Protein AF-A0A5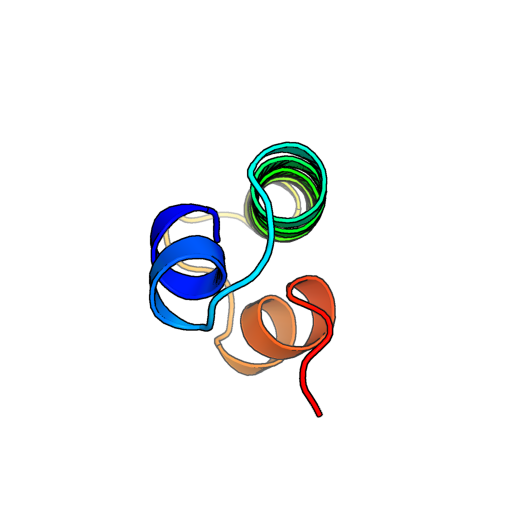R2N987-F1 (afdb_monomer_lite)

Structure (mmCIF, N/CA/C/O backbone):
data_AF-A0A5R2N987-F1
#
_entry.id   AF-A0A5R2N987-F1
#
loop_
_atom_site.group_PDB
_atom_site.id
_atom_site.type_symbol
_atom_site.label_atom_id
_atom_site.label_alt_id
_atom_site.label_comp_id
_atom_site.label_asym_id
_atom_site.label_entity_id
_atom_site.label_seq_id
_atom_site.pdbx_PDB_ins_code
_atom_site.Cartn_x
_atom_site.Cartn_y
_atom_site.Cartn_z
_atom_site.occupancy
_atom_site.B_iso_or_equiv
_atom_site.auth_seq_id
_atom_site.auth_comp_id
_atom_site.auth_asym_id
_atom_site.auth_atom_id
_atom_site.pdbx_PDB_model_num
ATOM 1 N N . GLY A 1 1 ? 2.240 -0.530 -0.415 1.00 88.62 1 GLY A N 1
ATOM 2 C CA . GLY A 1 1 ? 2.023 0.377 -1.561 1.00 88.62 1 GLY A CA 1
ATOM 3 C C . GLY A 1 1 ? 3.236 0.470 -2.474 1.00 88.62 1 GLY A C 1
ATOM 4 O O . GLY A 1 1 ? 3.158 -0.010 -3.594 1.00 88.62 1 GLY A O 1
ATOM 5 N N . TYR A 1 2 ? 4.357 1.036 -2.007 1.00 96.94 2 TYR A N 1
ATOM 6 C CA . TYR A 1 2 ? 5.521 1.330 -2.863 1.00 96.94 2 TYR A CA 1
ATOM 7 C C . TYR A 1 2 ? 6.100 0.095 -3.562 1.00 96.94 2 TYR A C 1
ATOM 9 O O . TYR A 1 2 ? 6.158 0.061 -4.787 1.00 96.94 2 TYR A O 1
ATOM 17 N N . LEU A 1 3 ? 6.459 -0.943 -2.796 1.00 97.50 3 LEU A N 1
ATOM 18 C CA . LEU A 1 3 ? 7.048 -2.166 -3.350 1.00 97.50 3 LEU A CA 1
ATOM 19 C C . LEU A 1 3 ? 6.121 -2.825 -4.380 1.00 97.50 3 LEU A C 1
ATOM 21 O O . LEU A 1 3 ? 6.554 -3.120 -5.485 1.00 97.50 3 LEU A O 1
ATOM 25 N N . ALA A 1 4 ? 4.832 -2.961 -4.057 1.00 96.00 4 ALA A N 1
ATOM 26 C CA . ALA A 1 4 ? 3.830 -3.482 -4.987 1.00 96.00 4 ALA A CA 1
ATOM 27 C C . ALA A 1 4 ? 3.761 -2.667 -6.292 1.00 96.00 4 ALA A C 1
ATOM 29 O O . ALA A 1 4 ? 3.702 -3.242 -7.372 1.00 96.00 4 ALA A O 1
ATOM 30 N N . ALA A 1 5 ? 3.819 -1.334 -6.213 1.00 97.00 5 ALA A N 1
ATOM 31 C CA . ALA A 1 5 ? 3.828 -0.482 -7.398 1.00 97.00 5 ALA A CA 1
ATOM 32 C C . ALA A 1 5 ? 5.122 -0.614 -8.220 1.00 97.00 5 ALA A C 1
ATOM 34 O O . ALA A 1 5 ? 5.060 -0.620 -9.447 1.00 97.00 5 ALA A O 1
ATOM 35 N N . ARG A 1 6 ? 6.280 -0.758 -7.565 1.00 97.50 6 ARG A N 1
ATOM 36 C CA . ARG A 1 6 ? 7.569 -0.980 -8.239 1.00 97.50 6 ARG A CA 1
ATOM 37 C C . ARG A 1 6 ? 7.626 -2.337 -8.932 1.00 97.50 6 ARG A C 1
ATOM 39 O O . ARG A 1 6 ? 8.053 -2.394 -10.079 1.00 97.50 6 ARG A O 1
ATOM 46 N N . LEU A 1 7 ? 7.140 -3.392 -8.277 1.00 97.94 7 LEU A N 1
ATOM 47 C CA . LEU A 1 7 ? 7.011 -4.728 -8.870 1.00 97.94 7 LEU A CA 1
ATOM 48 C C . LEU A 1 7 ? 6.022 -4.745 -10.045 1.00 97.94 7 LEU A C 1
ATOM 50 O O . LEU A 1 7 ? 6.195 -5.518 -10.977 1.00 97.94 7 LEU A O 1
ATOM 54 N N . ALA A 1 8 ? 5.027 -3.853 -10.040 1.00 95.44 8 ALA A N 1
ATOM 55 C CA . ALA A 1 8 ? 4.111 -3.639 -11.160 1.00 95.44 8 ALA A CA 1
ATOM 56 C C . ALA A 1 8 ? 4.673 -2.725 -12.274 1.00 95.44 8 ALA A C 1
ATOM 58 O O . ALA A 1 8 ? 3.941 -2.373 -13.196 1.00 95.44 8 ALA A O 1
ATOM 59 N N . GLY A 1 9 ? 5.941 -2.303 -12.196 1.00 97.19 9 GLY A N 1
ATOM 60 C CA . GLY A 1 9 ? 6.604 -1.506 -13.234 1.00 97.19 9 GLY A CA 1
ATOM 61 C C . GLY A 1 9 ? 6.347 0.005 -13.182 1.00 97.19 9 GLY A C 1
ATOM 62 O O . GLY A 1 9 ? 6.836 0.735 -14.042 1.00 97.19 9 GLY A O 1
ATOM 63 N N . HIS A 1 10 ? 5.630 0.524 -12.179 1.00 97.12 10 HIS A N 1
ATOM 64 C CA . HIS A 1 10 ? 5.446 1.973 -12.039 1.00 97.12 10 HIS A CA 1
ATOM 65 C C . HIS A 1 10 ? 6.761 2.668 -11.697 1.00 97.12 10 HIS A C 1
ATOM 67 O O . HIS A 1 10 ? 7.507 2.173 -10.853 1.00 97.12 10 HIS A O 1
ATOM 73 N N . ASN A 1 11 ? 7.020 3.839 -12.289 1.00 98.25 11 ASN A N 1
ATOM 74 C CA . ASN A 1 11 ? 8.188 4.663 -11.964 1.00 98.25 11 ASN A CA 1
ATOM 75 C C . ASN A 1 11 ? 8.217 5.071 -10.465 1.00 98.25 11 ASN A C 1
ATOM 77 O O . ASN A 1 11 ? 7.202 4.943 -9.770 1.00 98.25 11 ASN A O 1
ATOM 81 N N . PRO A 1 12 ? 9.365 5.533 -9.934 1.00 98.25 12 PRO A N 1
ATOM 82 C CA . PRO A 1 12 ? 9.499 5.860 -8.513 1.00 98.25 12 PRO A CA 1
ATOM 83 C C . PRO A 1 12 ? 8.487 6.894 -8.003 1.00 98.25 12 PRO A C 1
ATOM 85 O O . PRO A 1 12 ? 7.910 6.690 -6.934 1.00 98.25 12 PRO A O 1
ATOM 88 N N . GLN A 1 13 ? 8.221 7.962 -8.766 1.00 98.38 13 GLN A N 1
ATOM 89 C CA . GLN A 1 13 ? 7.263 9.000 -8.370 1.00 98.38 13 GLN A CA 1
ATOM 90 C C . GLN A 1 13 ? 5.845 8.426 -8.226 1.00 98.38 13 GLN A C 1
ATOM 92 O O . GLN A 1 13 ? 5.177 8.624 -7.208 1.00 98.38 13 GLN A O 1
ATOM 97 N N . GLU A 1 14 ? 5.402 7.642 -9.205 1.00 97.19 14 GLU A N 1
ATOM 98 C CA . GLU A 1 14 ? 4.088 7.004 -9.200 1.00 97.19 14 GLU A CA 1
ATOM 99 C C . GLU A 1 14 ? 3.955 5.949 -8.101 1.00 97.19 14 GLU A C 1
ATOM 101 O O . GLU A 1 14 ? 2.915 5.846 -7.440 1.00 97.19 14 GLU A O 1
ATOM 106 N N . ALA A 1 15 ? 5.022 5.191 -7.854 1.00 98.06 15 ALA A N 1
ATOM 107 C CA . ALA A 1 15 ? 5.062 4.230 -6.766 1.00 98.06 15 ALA A CA 1
ATOM 108 C C . ALA A 1 15 ? 4.943 4.913 -5.396 1.00 98.06 15 ALA A C 1
ATOM 110 O O . ALA A 1 15 ? 4.185 4.437 -4.546 1.00 98.06 15 ALA A O 1
ATOM 111 N N . ALA A 1 16 ? 5.633 6.041 -5.188 1.00 98.31 16 ALA A N 1
ATOM 112 C CA . ALA A 1 16 ? 5.542 6.828 -3.958 1.00 98.31 16 ALA A CA 1
ATOM 113 C C . ALA A 1 16 ? 4.127 7.383 -3.765 1.00 98.31 16 ALA A C 1
ATOM 115 O O . ALA A 1 16 ? 3.516 7.182 -2.715 1.00 98.31 16 ALA A O 1
ATOM 116 N N . ARG A 1 17 ? 3.540 7.969 -4.814 1.00 97.81 17 ARG A N 1
ATOM 117 C CA . ARG A 1 17 ? 2.166 8.489 -4.791 1.00 97.81 17 ARG A CA 1
ATOM 118 C C . ARG A 1 17 ? 1.143 7.416 -4.411 1.00 97.81 17 ARG A C 1
ATOM 120 O O . ARG A 1 17 ? 0.272 7.648 -3.575 1.00 97.81 17 ARG A O 1
ATOM 127 N N . ARG A 1 18 ? 1.248 6.215 -4.989 1.00 97.06 18 ARG A N 1
ATOM 128 C CA . ARG A 1 18 ? 0.401 5.062 -4.622 1.00 97.06 18 ARG A CA 1
ATOM 129 C C . ARG A 1 18 ? 0.641 4.611 -3.182 1.00 97.06 18 ARG A C 1
ATOM 131 O O . ARG A 1 18 ? -0.313 4.288 -2.480 1.00 97.06 18 ARG A O 1
ATOM 138 N N . ALA A 1 19 ? 1.891 4.598 -2.724 1.00 97.69 19 ALA A N 1
ATOM 139 C CA . ALA A 1 19 ? 2.230 4.233 -1.352 1.00 97.69 19 ALA A CA 1
ATOM 140 C C . ALA A 1 19 ? 1.612 5.180 -0.322 1.00 97.69 19 ALA A C 1
ATOM 142 O O . ALA A 1 19 ? 1.016 4.702 0.640 1.00 97.69 19 ALA A O 1
ATOM 143 N N . HIS A 1 20 ? 1.700 6.489 -0.557 1.00 98.19 20 HIS A N 1
ATOM 144 C CA . HIS A 1 20 ? 1.123 7.493 0.330 1.00 98.19 20 HIS A CA 1
ATOM 145 C C . HIS A 1 20 ? -0.399 7.410 0.385 1.00 98.19 20 HIS A C 1
ATOM 147 O O . HIS A 1 20 ? -0.951 7.488 1.476 1.00 98.19 20 HIS A O 1
ATOM 153 N N . ARG A 1 21 ? -1.083 7.158 -0.741 1.00 97.62 21 ARG A N 1
ATOM 154 C CA . ARG A 1 21 ? -2.539 6.925 -0.729 1.00 97.62 21 ARG A CA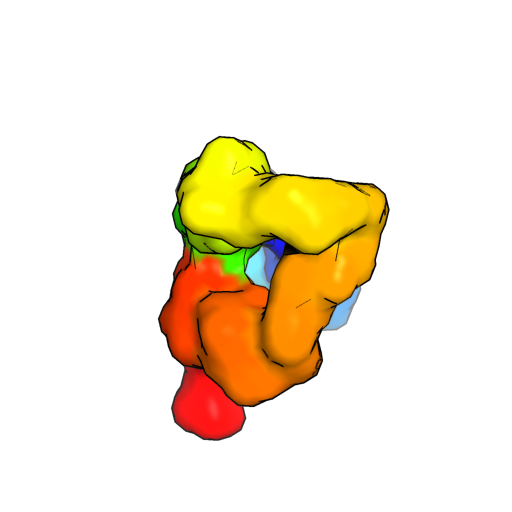 1
ATOM 155 C C . ARG A 1 21 ? -2.930 5.728 0.135 1.00 97.62 21 ARG A C 1
ATOM 157 O O . ARG A 1 21 ? -3.846 5.829 0.943 1.00 97.62 21 ARG A O 1
ATOM 164 N N . VAL A 1 22 ? -2.206 4.616 0.004 1.00 97.12 22 VAL A N 1
ATOM 165 C CA . VAL A 1 22 ? -2.427 3.424 0.838 1.00 97.12 22 VAL A CA 1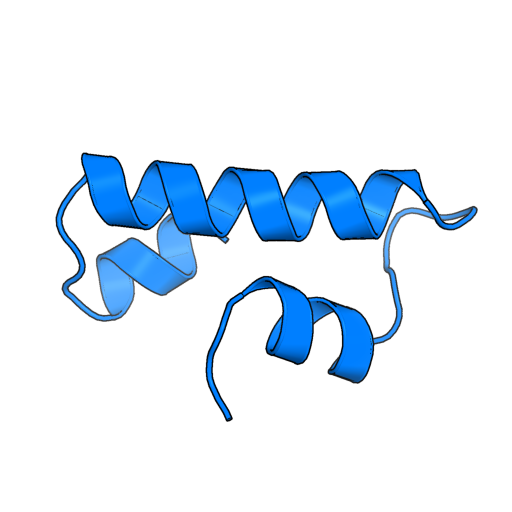
ATOM 166 C C . VAL A 1 22 ? -2.165 3.727 2.316 1.00 97.12 22 VAL A C 1
ATOM 168 O O . VAL A 1 22 ? -2.986 3.377 3.155 1.00 97.12 22 VAL A O 1
ATOM 171 N N . ALA A 1 23 ? -1.061 4.402 2.646 1.00 97.25 23 ALA A N 1
ATOM 172 C CA . ALA A 1 23 ? -0.739 4.768 4.027 1.00 97.25 23 ALA A CA 1
ATOM 173 C C . ALA A 1 23 ? -1.784 5.721 4.634 1.00 97.25 23 ALA A C 1
ATOM 175 O O . ALA A 1 23 ? -2.197 5.526 5.773 1.00 97.25 23 ALA A O 1
ATOM 176 N N . ALA A 1 24 ? -2.262 6.696 3.857 1.00 97.12 24 ALA A N 1
ATOM 177 C CA . ALA A 1 24 ? -3.321 7.614 4.262 1.00 97.12 24 ALA A CA 1
ATOM 178 C C . ALA A 1 24 ? -4.633 6.880 4.581 1.00 97.12 24 ALA A C 1
ATOM 180 O O . ALA A 1 24 ? -5.301 7.224 5.549 1.00 97.12 24 ALA A O 1
ATOM 181 N N . ALA A 1 25 ? -4.981 5.842 3.816 1.00 95.88 25 ALA A N 1
ATOM 182 C CA . ALA A 1 25 ? -6.151 5.017 4.106 1.00 95.88 25 ALA A CA 1
ATOM 183 C C . ALA A 1 25 ? -5.976 4.166 5.379 1.00 95.88 25 ALA A C 1
ATOM 185 O O . ALA A 1 25 ? -6.932 3.972 6.123 1.00 95.88 25 ALA A O 1
ATOM 186 N N . VAL A 1 26 ? -4.760 3.683 5.662 1.00 96.50 26 VAL A N 1
ATOM 187 C CA . VAL A 1 26 ? -4.473 2.902 6.880 1.00 96.50 26 VAL A CA 1
ATOM 188 C C . VAL A 1 26 ? -4.642 3.747 8.140 1.00 96.50 26 VAL A C 1
ATOM 190 O O . VAL A 1 26 ? -5.275 3.297 9.086 1.00 96.50 26 VAL A O 1
ATOM 193 N N . VAL A 1 27 ? -4.127 4.980 8.158 1.00 96.69 27 VAL A N 1
ATOM 194 C CA . VAL A 1 27 ? -4.191 5.831 9.364 1.00 96.69 27 VAL A CA 1
ATOM 195 C C . VAL A 1 27 ? -5.606 6.312 9.711 1.00 96.69 27 VAL A C 1
ATOM 197 O O . VAL A 1 27 ? -5.814 6.848 10.794 1.00 96.69 27 VAL A O 1
ATOM 200 N N . GLN A 1 28 ? -6.583 6.115 8.820 1.00 96.06 28 GLN A N 1
ATOM 201 C CA . GLN A 1 28 ? -7.994 6.435 9.066 1.00 96.06 28 GLN A CA 1
ATOM 202 C C . GLN A 1 28 ? -8.729 5.359 9.873 1.00 96.06 28 GLN A C 1
ATOM 204 O O . GLN A 1 28 ? -9.855 5.592 10.311 1.00 96.06 28 GLN A O 1
ATOM 209 N N . VAL A 1 29 ? -8.126 4.184 10.074 1.00 93.62 29 VAL A N 1
ATOM 210 C CA . VAL A 1 29 ? -8.737 3.085 10.826 1.00 93.62 29 VAL A CA 1
ATOM 211 C C . VAL A 1 29 ? -7.880 2.704 12.026 1.00 93.62 29 VAL A C 1
ATOM 213 O O . VAL A 1 29 ? -6.653 2.770 11.999 1.00 93.62 29 VAL A O 1
ATOM 216 N N . ARG A 1 30 ? -8.529 2.279 13.113 1.00 94.50 30 ARG A N 1
ATOM 217 C CA . ARG A 1 30 ? -7.816 1.754 14.279 1.00 94.50 30 ARG A CA 1
ATOM 218 C C . ARG A 1 30 ? -7.281 0.356 13.965 1.00 94.50 30 ARG A C 1
ATOM 220 O O . ARG A 1 30 ? -8.064 -0.563 13.748 1.00 94.50 30 ARG A O 1
ATOM 227 N N . GLY A 1 31 ? -5.962 0.193 14.030 1.00 91.31 31 GLY A N 1
ATOM 228 C CA . GLY A 1 31 ? -5.276 -1.089 13.846 1.00 91.31 31 GLY A CA 1
ATOM 229 C C . GLY A 1 31 ? -4.236 -1.046 12.726 1.00 91.31 31 GLY A C 1
ATOM 230 O O . GLY A 1 31 ? -4.217 -0.131 11.912 1.00 91.31 31 GLY A O 1
ATOM 231 N N . ALA A 1 32 ? -3.346 -2.039 12.696 1.00 90.50 32 ALA A N 1
ATOM 232 C CA . ALA A 1 32 ? -2.250 -2.083 11.723 1.00 90.50 32 ALA A CA 1
ATOM 233 C C . ALA A 1 32 ? -2.702 -2.485 10.306 1.00 90.50 32 ALA A C 1
ATOM 235 O O . ALA A 1 32 ? -2.053 -2.127 9.324 1.00 90.50 32 ALA A O 1
ATOM 236 N N . LEU A 1 33 ? -3.799 -3.241 10.196 1.00 90.88 33 LEU A N 1
ATOM 237 C CA . LEU A 1 33 ? -4.308 -3.780 8.937 1.00 90.88 33 LEU A CA 1
ATOM 238 C C . LEU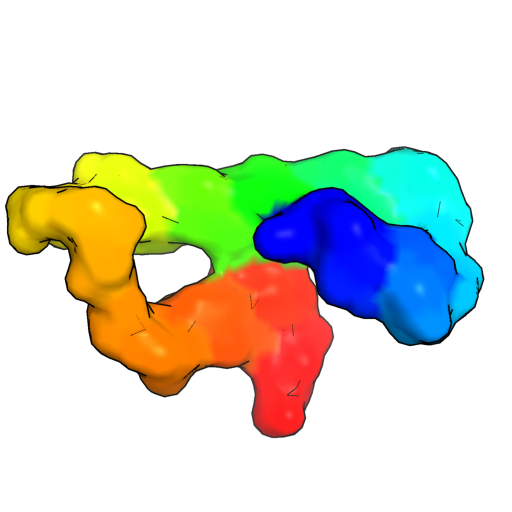 A 1 33 ? -5.713 -3.243 8.669 1.00 90.88 33 LEU A C 1
ATOM 240 O O . LEU A 1 33 ? -6.683 -3.687 9.280 1.00 90.88 33 LEU A O 1
ATOM 244 N N . ALA A 1 34 ? -5.813 -2.296 7.737 1.00 95.00 34 ALA A N 1
ATOM 245 C CA . ALA A 1 34 ? -7.101 -1.860 7.212 1.00 95.00 34 ALA A CA 1
ATOM 246 C C . ALA A 1 34 ? -7.725 -2.949 6.316 1.00 95.00 34 ALA A C 1
ATOM 248 O O . ALA A 1 34 ? -6.994 -3.790 5.780 1.00 95.00 34 ALA A O 1
ATOM 249 N N . PRO A 1 35 ? -9.053 -2.925 6.104 1.00 95.38 35 PRO A N 1
ATOM 250 C CA . PRO A 1 35 ? -9.719 -3.869 5.215 1.00 95.38 35 PRO A CA 1
ATOM 251 C C . PRO A 1 35 ? -9.077 -3.906 3.823 1.00 95.38 35 PRO A C 1
ATOM 253 O O . PRO A 1 35 ? -8.762 -2.8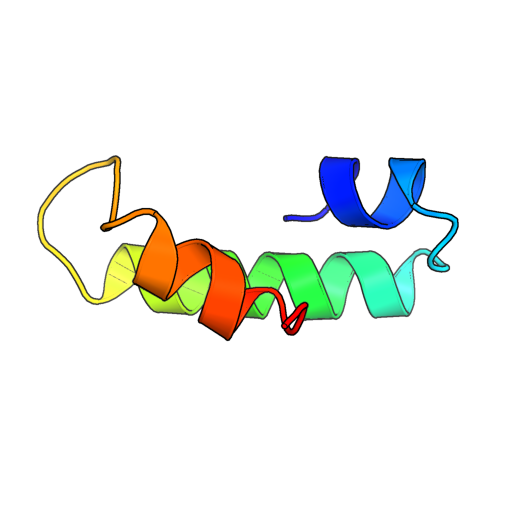66 3.242 1.00 95.38 35 PRO A O 1
ATOM 256 N N . PHE A 1 36 ? -8.901 -5.108 3.270 1.00 93.62 36 PHE A N 1
ATOM 257 C CA . PHE A 1 36 ? -8.208 -5.301 1.993 1.00 93.62 36 PHE A CA 1
ATOM 258 C C . PHE A 1 36 ? -8.842 -4.506 0.844 1.00 93.62 36 PHE A C 1
ATOM 260 O O . PHE A 1 36 ? -8.124 -3.874 0.072 1.00 93.62 36 PHE A O 1
ATOM 267 N N . GLU A 1 37 ? -10.174 -4.472 0.771 1.00 94.50 37 GLU A N 1
ATOM 268 C CA . GLU A 1 37 ? -10.912 -3.695 -0.234 1.00 94.50 37 GLU A CA 1
ATOM 269 C C . GLU A 1 37 ? -10.576 -2.196 -0.159 1.00 94.50 37 GLU A C 1
ATOM 271 O O . GLU A 1 37 ? -10.311 -1.568 -1.185 1.00 94.50 37 GLU A O 1
ATOM 276 N N . THR A 1 38 ? -10.466 -1.635 1.053 1.00 94.19 38 THR A N 1
ATOM 277 C CA . THR A 1 38 ? -10.027 -0.248 1.278 1.00 94.19 38 THR A CA 1
ATOM 278 C C . THR A 1 38 ? -8.608 -0.028 0.757 1.00 94.19 38 THR A C 1
ATOM 280 O O . THR A 1 38 ? -8.334 0.964 0.080 1.00 94.19 38 THR A O 1
ATOM 283 N N . LEU A 1 39 ? -7.695 -0.965 1.031 1.00 94.62 39 LEU A N 1
ATOM 284 C CA . LEU A 1 39 ? -6.308 -0.884 0.566 1.00 94.62 39 LEU A CA 1
ATOM 285 C C . LEU A 1 39 ? -6.200 -1.006 -0.963 1.00 94.62 39 LEU A C 1
ATOM 287 O O . LEU A 1 39 ? -5.412 -0.275 -1.569 1.00 94.62 39 LE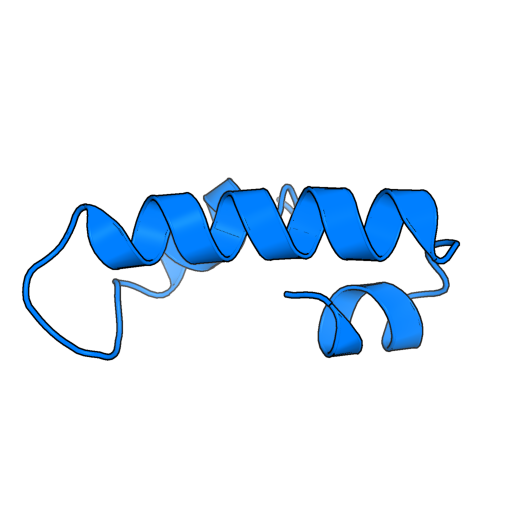U A O 1
ATOM 291 N N . ARG A 1 40 ? -6.993 -1.885 -1.596 1.00 94.75 40 ARG A N 1
ATOM 292 C CA . ARG A 1 40 ? -7.047 -2.055 -3.060 1.00 94.75 40 ARG A CA 1
ATOM 293 C C . ARG A 1 40 ? -7.565 -0.786 -3.737 1.00 94.75 40 ARG A C 1
ATOM 295 O O . ARG A 1 40 ? -6.911 -0.273 -4.650 1.00 94.75 40 ARG A O 1
ATOM 302 N N . ALA A 1 41 ? -8.660 -0.227 -3.222 1.00 95.19 41 ALA A N 1
ATOM 303 C CA . ALA A 1 41 ? -9.221 1.032 -3.698 1.00 95.19 41 ALA A CA 1
ATOM 304 C C . ALA A 1 41 ? -8.219 2.193 -3.555 1.00 95.19 41 ALA A C 1
ATOM 306 O O . ALA A 1 41 ? -7.944 2.903 -4.525 1.00 95.19 41 ALA A O 1
ATOM 307 N N . ALA A 1 42 ? -7.587 2.341 -2.385 1.00 95.44 42 ALA A N 1
ATOM 308 C CA . ALA A 1 42 ? -6.590 3.385 -2.134 1.00 95.44 42 ALA A CA 1
ATOM 309 C C . ALA A 1 42 ? -5.351 3.257 -3.040 1.00 95.44 42 ALA A C 1
ATOM 311 O O . ALA A 1 42 ? -4.780 4.260 -3.481 1.00 95.44 42 ALA A O 1
ATOM 312 N N . PHE A 1 43 ? -4.946 2.027 -3.367 1.00 95.50 43 PHE A N 1
ATOM 313 C CA . PHE A 1 43 ? -3.858 1.769 -4.308 1.00 95.50 43 PHE A CA 1
ATOM 314 C C . PHE A 1 43 ? -4.196 2.215 -5.743 1.00 95.50 43 PHE A C 1
ATOM 316 O O . PHE A 1 43 ? -3.290 2.569 -6.507 1.00 95.50 43 PHE A O 1
ATOM 323 N N . GLY A 1 44 ? -5.483 2.255 -6.108 1.00 87.50 44 GLY A N 1
ATOM 324 C CA . GLY A 1 44 ? -5.962 2.637 -7.436 1.00 87.50 44 GLY A CA 1
ATOM 325 C C . GLY A 1 44 ? -5.765 1.537 -8.477 1.00 87.50 44 GLY A C 1
ATOM 326 O O . GLY A 1 44 ? -5.280 1.822 -9.574 1.00 87.50 44 GLY A O 1
ATOM 327 N N . LYS A 1 45 ? -6.057 0.290 -8.099 1.00 64.56 45 LYS A N 1
ATOM 328 C CA . LYS A 1 45 ? -6.224 -0.851 -9.006 1.00 64.56 45 LYS A CA 1
ATOM 329 C C . LYS A 1 45 ? -7.680 -1.324 -8.849 1.00 64.56 45 LYS A C 1
ATOM 331 O O . LYS A 1 45 ? -8.080 -1.461 -7.694 1.00 64.56 45 LYS A O 1
ATOM 336 N N . PRO A 1 46 ? -8.466 -1.483 -9.931 1.00 50.66 46 PRO A N 1
ATOM 337 C CA . PRO A 1 46 ? -9.789 -2.101 -9.831 1.00 50.66 46 PRO A CA 1
ATOM 338 C C . PRO A 1 46 ? -9.682 -3.506 -9.219 1.00 50.66 46 PRO A C 1
ATOM 340 O O . PRO A 1 46 ? -8.693 -4.210 -9.541 1.00 50.66 46 PRO A O 1
#

Sequence (46 aa):
GYLAARLAGHNPQEAARRAHRVAAAVVQVRGALAPFETLRAAFGKP

pLDDT: mean 94.05, std 8.29, range [50.66, 98.38]

Foldseek 3Di:
DLVVCVVVVHDNVLSVQLVVLLVVQCVVDPDNDDDPVSSCVSSPDD

Secondary structure (DSSP, 8-state):
-HHHHHHTT--HHHHHHHHHHHHHHHTTSSSS---HHHHHHHHT--

Radius of gyration: 10.31 Å; chains: 1; bounding box: 20×14×28 Å